Protein AF-A0A962WPY8-F1 (afdb_monomer_lite)

Sequence (103 aa):
MCSDEFGPLGRAEAEVLGMPGLPLIPIPHPLAGNGPALVADKAAAIAGEVVAALCGDAATIAATHAARFTHLTERRLSGGAVCVDAVCAIDPAVAQRAGGGGR

pLDDT: mean 78.6, std 15.36, range [41.19, 96.12]

Structure (mmCIF, N/CA/C/O backbone):
data_AF-A0A962WPY8-F1
#
_entry.id   AF-A0A962WPY8-F1
#
loop_
_atom_site.group_PDB
_atom_site.id
_atom_site.type_symbol
_atom_site.label_atom_id
_atom_site.label_alt_id
_atom_site.label_comp_id
_atom_site.label_asym_id
_atom_site.label_entity_id
_atom_site.label_seq_id
_atom_site.pdbx_PDB_ins_code
_atom_site.Cartn_x
_atom_site.Cartn_y
_atom_site.Cartn_z
_atom_site.occupancy
_atom_site.B_iso_or_equiv
_atom_site.auth_seq_id
_atom_site.auth_comp_id
_atom_site.auth_asym_id
_atom_site.auth_atom_id
_atom_site.pdbx_PDB_model_num
ATOM 1 N N . MET A 1 1 ? -3.193 2.739 -1.654 1.00 85.94 1 MET A N 1
ATOM 2 C CA . MET A 1 1 ? -1.870 2.201 -2.051 1.00 85.94 1 MET A CA 1
ATOM 3 C C . MET A 1 1 ? -0.815 3.245 -1.729 1.00 85.94 1 MET A C 1
ATOM 5 O O . MET A 1 1 ? -1.083 4.417 -1.949 1.00 85.94 1 MET A O 1
ATOM 9 N N . CYS A 1 2 ? 0.342 2.841 -1.209 1.00 88.44 2 CYS A N 1
ATOM 10 C CA . CYS A 1 2 ? 1.470 3.722 -0.907 1.00 88.44 2 CYS A CA 1
ATOM 11 C C . CYS A 1 2 ? 2.779 2.984 -1.228 1.00 88.44 2 CYS A C 1
ATOM 13 O O . CYS A 1 2 ? 2.872 1.776 -1.015 1.00 88.44 2 CYS A O 1
ATOM 15 N N . SER A 1 3 ? 3.772 3.686 -1.773 1.00 87.62 3 SER A N 1
ATOM 16 C CA . SER A 1 3 ? 5.119 3.129 -1.940 1.00 87.62 3 SER A CA 1
ATOM 17 C C . SER A 1 3 ? 5.669 2.758 -0.565 1.00 87.62 3 SER A C 1
ATOM 19 O O . SER A 1 3 ? 5.589 3.568 0.355 1.00 87.62 3 SER A O 1
ATOM 21 N N . ASP A 1 4 ? 6.237 1.564 -0.424 1.00 83.44 4 ASP A N 1
ATOM 22 C CA . ASP A 1 4 ? 6.846 1.089 0.828 1.00 83.44 4 ASP A CA 1
ATOM 23 C C . ASP A 1 4 ? 7.842 2.100 1.440 1.00 83.44 4 ASP A C 1
ATOM 25 O O . ASP A 1 4 ? 7.837 2.311 2.648 1.00 83.44 4 ASP A O 1
ATOM 29 N N . GLU A 1 5 ? 8.625 2.783 0.600 1.00 82.75 5 GLU A N 1
ATOM 30 C CA . GLU A 1 5 ? 9.562 3.849 0.984 1.00 82.75 5 GLU A CA 1
ATOM 31 C C . GLU A 1 5 ? 8.906 5.014 1.749 1.00 82.75 5 GLU A C 1
ATOM 33 O O . GLU A 1 5 ? 9.508 5.571 2.665 1.00 82.75 5 GLU A O 1
ATOM 38 N N . PHE A 1 6 ? 7.666 5.374 1.410 1.00 85.94 6 PHE A N 1
ATOM 39 C CA . PHE A 1 6 ? 6.971 6.538 1.976 1.00 85.94 6 PHE A CA 1
ATOM 40 C C . PHE A 1 6 ? 5.934 6.158 3.033 1.00 85.94 6 PHE A C 1
ATOM 42 O O . PHE A 1 6 ? 5.100 6.977 3.420 1.00 85.94 6 PHE A O 1
ATOM 49 N N . GLY A 1 7 ? 5.999 4.927 3.531 1.00 85.62 7 GLY A N 1
ATOM 50 C CA . GLY A 1 7 ? 5.094 4.396 4.539 1.00 85.62 7 GLY A CA 1
ATOM 51 C C . GLY A 1 7 ? 4.856 5.273 5.763 1.00 85.62 7 GLY A C 1
ATOM 52 O O . GLY A 1 7 ? 3.697 5.564 6.070 1.00 85.62 7 GLY A O 1
ATOM 53 N N . PRO A 1 8 ? 5.920 5.720 6.458 1.00 85.44 8 PRO A N 1
ATOM 54 C CA . PRO A 1 8 ? 5.772 6.564 7.638 1.00 85.44 8 PRO A CA 1
ATOM 55 C C . PRO A 1 8 ? 5.083 7.893 7.319 1.00 85.44 8 PRO A C 1
ATOM 57 O O . PRO A 1 8 ? 4.226 8.332 8.082 1.00 85.44 8 PRO A O 1
ATOM 60 N N . LEU A 1 9 ? 5.404 8.499 6.169 1.00 88.88 9 LEU A N 1
ATOM 61 C CA . LEU A 1 9 ? 4.778 9.746 5.727 1.00 88.88 9 LEU A CA 1
ATOM 62 C C . LEU A 1 9 ? 3.288 9.540 5.433 1.00 88.88 9 LEU A C 1
ATOM 64 O O . LEU A 1 9 ? 2.460 10.296 5.931 1.00 88.88 9 LEU A O 1
ATOM 68 N N . GLY A 1 10 ? 2.940 8.484 4.691 1.00 89.56 10 GLY A N 1
ATOM 69 C CA . GLY A 1 10 ? 1.546 8.162 4.386 1.00 89.56 10 GLY A CA 1
ATOM 70 C C . GLY A 1 10 ? 0.711 7.867 5.637 1.00 89.56 10 GLY A C 1
ATOM 71 O O . GLY A 1 10 ? -0.456 8.251 5.699 1.00 89.56 10 GLY A O 1
ATOM 72 N N . ARG A 1 11 ? 1.292 7.217 6.660 1.00 88.62 11 ARG A N 1
ATOM 73 C CA . ARG A 1 11 ? 0.600 6.985 7.941 1.00 88.62 11 ARG A CA 1
ATOM 74 C C . ARG A 1 11 ? 0.369 8.294 8.691 1.00 88.62 11 ARG A C 1
ATOM 76 O O . ARG A 1 11 ? -0.757 8.529 9.119 1.00 88.62 11 ARG A O 1
ATOM 83 N N . ALA A 1 12 ? 1.391 9.140 8.801 1.00 89.88 12 ALA A N 1
ATOM 84 C CA . ALA A 1 12 ? 1.264 10.442 9.451 1.00 89.88 12 ALA A CA 1
ATOM 85 C C . ALA A 1 12 ? 0.201 11.321 8.767 1.00 89.88 12 ALA A C 1
ATOM 87 O O . ALA A 1 12 ? -0.614 11.948 9.439 1.00 89.88 12 ALA A O 1
ATOM 88 N N . GLU A 1 13 ? 0.151 11.324 7.433 1.00 93.56 13 GLU A N 1
ATOM 89 C CA . GLU A 1 13 ? -0.877 12.046 6.678 1.00 93.56 13 GLU A CA 1
ATOM 90 C C . GLU A 1 13 ? -2.288 11.507 6.965 1.00 93.56 13 GLU A C 1
ATOM 92 O O . GLU A 1 13 ? -3.203 12.283 7.239 1.00 93.56 13 GLU A O 1
ATOM 97 N N . ALA A 1 14 ? -2.469 10.182 6.978 1.00 91.81 14 ALA A N 1
ATOM 98 C CA . ALA A 1 14 ? -3.755 9.568 7.304 1.00 91.81 14 ALA A CA 1
ATOM 99 C C . ALA A 1 14 ? -4.237 9.935 8.721 1.00 91.81 14 ALA A C 1
ATOM 101 O O . ALA A 1 14 ? -5.426 10.185 8.921 1.00 91.81 14 ALA A O 1
ATOM 102 N N . GLU A 1 15 ? -3.328 10.008 9.696 1.00 91.31 15 GLU A N 1
ATOM 103 C CA . GLU A 1 15 ? -3.635 10.457 11.059 1.00 91.31 15 GLU A CA 1
ATOM 104 C C . GLU A 1 15 ? -4.075 11.926 11.094 1.00 91.31 15 GLU A C 1
ATOM 106 O O . GLU A 1 15 ? -5.119 12.235 11.671 1.00 91.31 15 GLU A O 1
ATOM 111 N N . VAL A 1 16 ? -3.334 12.820 10.428 1.00 96.12 16 VAL A N 1
ATOM 112 C CA . VAL A 1 16 ? -3.656 14.259 10.356 1.00 96.12 16 VAL A CA 1
ATOM 113 C C . VAL A 1 16 ? -5.011 14.505 9.691 1.00 96.12 16 VAL A C 1
ATOM 115 O O . VAL A 1 16 ? -5.753 15.393 10.106 1.00 96.12 16 VAL A O 1
ATOM 118 N N . LEU A 1 17 ? -5.368 13.694 8.695 1.00 95.94 17 LEU A N 1
ATOM 119 C CA . LEU A 1 17 ? -6.657 13.772 8.009 1.00 95.94 17 LEU A CA 1
ATOM 120 C C . LEU A 1 17 ? -7.816 13.119 8.789 1.00 95.94 17 LEU A C 1
ATOM 122 O O . LEU A 1 17 ? -8.926 13.028 8.267 1.00 95.94 17 LEU A O 1
ATOM 126 N N . GLY A 1 18 ? -7.590 12.654 10.023 1.00 93.88 18 GLY A N 1
ATOM 127 C CA . GLY A 1 18 ? -8.624 12.025 10.850 1.00 93.88 18 GLY A CA 1
ATOM 128 C C . GLY A 1 18 ? -9.010 10.616 10.392 1.00 93.88 18 GLY A C 1
ATOM 129 O O . GLY A 1 18 ? -10.077 10.120 10.748 1.00 93.88 18 GLY A O 1
ATOM 130 N N . MET A 1 19 ? -8.147 9.954 9.619 1.00 92.00 19 MET A N 1
ATOM 131 C CA . MET A 1 19 ? -8.343 8.603 9.089 1.00 92.00 19 MET A CA 1
ATOM 132 C C . MET A 1 19 ? -7.250 7.628 9.577 1.00 92.00 19 MET A C 1
ATOM 134 O O . MET A 1 19 ? -6.606 6.960 8.764 1.00 92.00 19 MET A O 1
ATOM 138 N N . PRO A 1 20 ? -7.026 7.469 10.897 1.00 87.38 20 PRO A N 1
ATOM 139 C CA 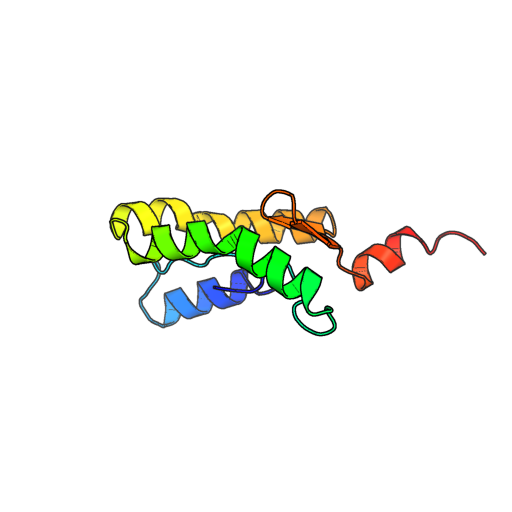. PRO A 1 20 ? -5.945 6.623 11.418 1.00 87.38 20 PRO A CA 1
ATOM 140 C C . PRO A 1 20 ? -6.110 5.139 11.047 1.00 87.38 20 PRO A C 1
ATOM 142 O O . PRO A 1 20 ? -5.126 4.411 10.946 1.00 87.38 20 PRO A O 1
ATOM 145 N N . GLY A 1 21 ? -7.345 4.691 10.793 1.00 87.38 21 GLY A N 1
ATOM 146 C CA . GLY A 1 21 ? -7.660 3.336 10.332 1.00 87.38 21 GLY A CA 1
ATOM 147 C C . GLY A 1 21 ? -7.537 3.128 8.820 1.00 87.38 21 GLY A C 1
ATOM 148 O O . GLY A 1 21 ? -7.825 2.029 8.351 1.00 87.38 21 GLY A O 1
ATOM 149 N N . LEU A 1 22 ? -7.135 4.148 8.047 1.00 89.62 22 LEU A N 1
ATOM 150 C CA . LEU A 1 22 ? -7.020 4.028 6.594 1.00 89.62 22 LEU A CA 1
ATOM 151 C C . LEU A 1 22 ? -6.014 2.917 6.242 1.00 89.62 22 LEU A C 1
ATOM 153 O O . LEU A 1 22 ? -4.861 2.968 6.705 1.00 89.62 22 LEU A O 1
ATOM 157 N N . PRO A 1 23 ? -6.413 1.919 5.431 1.00 90.31 23 PRO A N 1
ATOM 158 C CA . PRO A 1 23 ? -5.500 0.888 4.976 1.00 90.31 23 PRO A CA 1
ATOM 159 C C . PRO A 1 23 ? -4.475 1.481 4.020 1.00 90.31 23 PRO A C 1
ATOM 161 O O . PRO A 1 23 ? -4.785 1.949 2.921 1.00 90.31 23 PRO A O 1
ATOM 164 N N . LEU A 1 24 ? -3.214 1.399 4.426 1.00 89.25 24 LEU A N 1
ATOM 165 C CA . LEU A 1 24 ? -2.095 1.632 3.535 1.00 89.25 24 LEU A CA 1
ATOM 166 C C . LEU A 1 24 ? -1.619 0.268 3.038 1.00 89.25 24 LEU A C 1
ATOM 168 O O . LEU A 1 24 ? -1.193 -0.581 3.822 1.00 89.25 24 LEU A O 1
ATOM 172 N N . ILE A 1 25 ? -1.700 0.071 1.722 1.00 90.62 25 ILE A N 1
ATOM 173 C CA . ILE A 1 25 ? -1.231 -1.138 1.033 1.00 90.62 25 ILE A CA 1
ATOM 174 C C . ILE A 1 25 ? 0.114 -0.827 0.371 1.00 90.62 25 ILE A C 1
ATOM 176 O O . ILE A 1 25 ? 0.153 0.101 -0.450 1.00 90.62 25 ILE A O 1
ATOM 180 N N . PRO A 1 26 ? 1.189 -1.546 0.736 1.00 87.50 26 PRO A N 1
ATOM 181 C CA . PRO A 1 26 ? 2.541 -1.299 0.254 1.00 87.50 26 PRO A CA 1
ATOM 182 C C . PRO A 1 26 ? 2.705 -1.761 -1.189 1.00 87.50 26 PRO A C 1
ATOM 184 O O . PRO A 1 26 ? 2.313 -2.869 -1.539 1.00 87.50 26 PRO A O 1
ATOM 187 N N . ILE A 1 27 ? 3.347 -0.938 -2.011 1.00 87.56 27 ILE A N 1
ATOM 188 C CA . ILE A 1 27 ? 3.873 -1.347 -3.313 1.00 87.56 27 ILE A CA 1
ATOM 189 C C . ILE A 1 27 ? 5.402 -1.189 -3.308 1.00 87.56 27 ILE A C 1
ATOM 191 O O . ILE A 1 27 ? 5.882 -0.146 -2.856 1.00 87.56 27 ILE A O 1
ATOM 195 N N . PRO A 1 28 ? 6.184 -2.182 -3.776 1.00 84.50 28 PRO A N 1
ATOM 196 C CA . PRO A 1 28 ? 7.644 -2.097 -3.724 1.00 84.50 28 PRO A CA 1
ATOM 197 C C . PRO A 1 28 ? 8.211 -0.941 -4.567 1.00 84.50 28 PRO A C 1
ATOM 199 O O . PRO A 1 28 ? 8.026 -0.914 -5.789 1.00 84.50 28 PRO A O 1
ATOM 202 N N . HIS A 1 29 ? 8.965 -0.032 -3.949 1.00 83.06 29 HIS A N 1
ATOM 203 C CA . HIS A 1 29 ? 9.742 1.021 -4.612 1.00 83.06 29 HIS A CA 1
ATOM 204 C C . HIS A 1 29 ? 11.009 0.457 -5.284 1.00 83.06 29 HIS A C 1
ATOM 206 O O . HIS A 1 29 ? 11.630 -0.435 -4.703 1.00 83.06 29 HIS A O 1
ATOM 212 N N . PRO A 1 30 ? 11.467 0.987 -6.438 1.00 86.38 30 PRO A N 1
ATOM 213 C CA . PRO A 1 30 ? 10.924 2.130 -7.187 1.00 86.38 30 PRO A CA 1
ATOM 214 C C . PRO A 1 30 ? 9.698 1.788 -8.011 1.00 86.38 30 PRO A C 1
ATOM 216 O O . PRO A 1 30 ? 9.535 0.646 -8.425 1.00 86.38 30 PRO A O 1
ATOM 219 N N . LEU A 1 31 ? 8.849 2.781 -8.282 1.00 82.31 31 LEU A N 1
ATOM 220 C CA . LEU A 1 31 ? 7.804 2.682 -9.310 1.00 82.31 31 LEU A CA 1
ATOM 221 C C . LEU A 1 31 ? 8.265 3.274 -10.642 1.00 82.31 31 LEU A C 1
ATOM 223 O O . LEU A 1 31 ? 8.045 2.668 -11.690 1.00 82.31 31 LEU A O 1
ATOM 227 N N . ALA A 1 32 ? 8.934 4.425 -10.590 1.00 86.19 32 ALA A N 1
ATOM 228 C CA . ALA A 1 32 ? 9.509 5.069 -11.760 1.00 86.19 32 ALA A CA 1
ATOM 229 C C . ALA A 1 32 ? 10.678 4.253 -12.335 1.00 86.19 32 ALA A C 1
ATOM 231 O O . ALA A 1 32 ? 11.388 3.562 -11.608 1.00 86.19 32 ALA A O 1
ATOM 232 N N . GLY A 1 33 ? 10.875 4.341 -13.652 1.00 86.81 33 GLY A N 1
ATOM 233 C CA . GLY A 1 33 ? 11.980 3.674 -14.352 1.00 86.81 33 GLY A CA 1
ATOM 234 C C . GLY A 1 33 ? 11.800 2.170 -14.591 1.00 86.81 33 GLY A C 1
ATOM 235 O O . GLY A 1 33 ? 12.626 1.574 -15.277 1.00 86.81 33 GLY A O 1
ATOM 236 N N . ASN A 1 34 ? 10.727 1.548 -14.089 1.00 88.00 34 ASN A N 1
ATOM 237 C CA . ASN A 1 34 ? 10.428 0.147 -14.387 1.00 88.00 34 ASN A CA 1
ATOM 238 C C . ASN A 1 34 ? 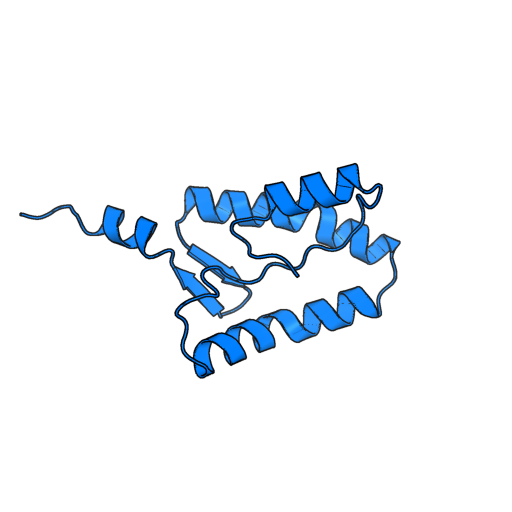9.819 -0.017 -15.783 1.00 88.00 34 ASN A C 1
ATOM 240 O O . ASN A 1 34 ? 9.002 0.794 -16.221 1.00 88.00 34 ASN A O 1
ATOM 244 N N . GLY A 1 35 ? 10.159 -1.121 -16.449 1.00 90.44 35 GLY A N 1
ATOM 245 C CA . GLY A 1 35 ? 9.488 -1.533 -17.679 1.00 90.44 35 GLY A CA 1
ATOM 246 C C . GLY A 1 35 ? 8.051 -2.029 -17.431 1.00 90.44 35 GLY A C 1
ATOM 247 O O . GLY A 1 35 ? 7.728 -2.433 -16.310 1.00 90.44 35 GLY A O 1
ATOM 248 N N . PRO A 1 36 ? 7.193 -2.070 -18.470 1.00 93.06 36 PRO A N 1
ATOM 249 C CA . PRO A 1 36 ? 5.773 -2.414 -18.334 1.00 93.06 36 PRO A CA 1
ATOM 250 C C . PRO A 1 36 ? 5.496 -3.769 -17.670 1.00 93.06 36 PRO A C 1
ATOM 252 O O . PRO A 1 36 ? 4.568 -3.870 -16.875 1.00 93.06 36 PRO A O 1
ATOM 255 N N . ALA A 1 37 ? 6.311 -4.792 -17.955 1.00 90.94 37 ALA A N 1
ATOM 256 C CA . ALA A 1 37 ? 6.155 -6.123 -17.363 1.00 90.94 37 ALA A CA 1
ATOM 257 C C . ALA A 1 37 ? 6.312 -6.089 -15.834 1.00 90.94 37 ALA A C 1
ATOM 259 O O . ALA A 1 37 ? 5.424 -6.521 -15.111 1.00 90.94 37 ALA A O 1
ATOM 260 N N . LEU A 1 38 ? 7.379 -5.456 -15.338 1.00 86.75 38 LEU A N 1
ATOM 261 C CA . LEU A 1 38 ? 7.618 -5.335 -13.899 1.00 86.75 38 LEU A CA 1
ATOM 262 C C . LEU A 1 38 ? 6.549 -4.477 -13.204 1.00 86.75 38 LEU A C 1
ATOM 264 O O . LEU A 1 38 ? 6.183 -4.748 -12.063 1.00 86.75 38 LEU A O 1
ATOM 268 N N . VAL A 1 39 ? 6.029 -3.444 -13.875 1.00 90.31 39 VAL A N 1
ATOM 269 C CA . VAL A 1 39 ? 4.898 -2.662 -13.349 1.00 90.31 39 VAL A CA 1
ATOM 270 C C . VAL A 1 39 ? 3.650 -3.539 -13.215 1.00 90.31 39 VAL A C 1
ATOM 272 O O . VAL A 1 39 ? 2.983 -3.480 -12.181 1.00 90.31 39 VAL A O 1
ATOM 275 N N . ALA A 1 40 ? 3.354 -4.368 -14.219 1.00 92.06 40 ALA A N 1
ATOM 276 C CA . ALA A 1 40 ? 2.231 -5.299 -14.178 1.00 92.06 40 ALA A CA 1
ATOM 277 C C . ALA A 1 40 ? 2.391 -6.335 -13.055 1.00 92.06 40 ALA A C 1
ATOM 279 O O . ALA A 1 40 ? 1.444 -6.551 -12.303 1.00 92.06 40 ALA A O 1
ATOM 280 N N . ASP A 1 41 ? 3.590 -6.893 -12.875 1.00 90.31 41 ASP A N 1
ATOM 281 C CA . ASP A 1 41 ? 3.879 -7.856 -11.806 1.00 90.31 41 ASP A CA 1
ATOM 282 C C . ASP A 1 41 ? 3.682 -7.237 -10.415 1.00 90.31 41 ASP A C 1
ATOM 284 O O . ASP A 1 41 ? 3.036 -7.825 -9.546 1.00 90.31 41 ASP A O 1
ATOM 288 N N . LYS A 1 42 ? 4.169 -6.005 -10.205 1.00 88.94 42 LYS A N 1
ATOM 289 C CA . LYS A 1 42 ? 3.963 -5.265 -8.948 1.00 88.94 42 LYS A CA 1
ATOM 290 C C . LYS A 1 42 ? 2.490 -4.980 -8.677 1.00 88.94 42 LYS A C 1
ATOM 292 O O . LYS A 1 42 ? 2.052 -5.091 -7.536 1.00 88.94 42 LYS A O 1
ATOM 297 N N . ALA A 1 43 ? 1.729 -4.608 -9.706 1.00 91.62 43 ALA A N 1
ATOM 298 C CA . ALA A 1 43 ? 0.295 -4.378 -9.577 1.00 91.62 43 ALA A CA 1
ATOM 299 C C . ALA A 1 43 ? -0.452 -5.680 -9.249 1.00 91.62 43 ALA A C 1
ATOM 301 O O . ALA A 1 43 ? -1.285 -5.696 -8.343 1.00 91.62 43 ALA A O 1
ATOM 302 N N . ALA A 1 44 ? -0.119 -6.776 -9.936 1.00 93.00 44 ALA A N 1
ATOM 303 C CA . ALA A 1 44 ? -0.711 -8.089 -9.706 1.00 93.00 44 ALA A CA 1
ATOM 304 C C . ALA A 1 44 ? -0.460 -8.589 -8.275 1.00 93.00 44 ALA A C 1
ATOM 306 O O . ALA A 1 44 ? -1.386 -9.102 -7.650 1.00 93.00 44 ALA A O 1
ATOM 307 N N . ALA A 1 45 ? 0.743 -8.364 -7.735 1.00 89.00 45 ALA A N 1
ATOM 308 C CA . ALA A 1 45 ? 1.101 -8.754 -6.370 1.00 89.00 45 ALA A CA 1
ATOM 309 C C . ALA A 1 45 ? 0.218 -8.097 -5.294 1.00 89.00 45 ALA A C 1
ATOM 311 O O . ALA A 1 45 ? -0.052 -8.703 -4.266 1.00 89.00 45 ALA A O 1
ATOM 312 N N . ILE A 1 46 ? -0.273 -6.872 -5.519 1.00 91.00 46 ILE A N 1
ATOM 313 C CA . ILE A 1 46 ? -1.077 -6.150 -4.515 1.00 91.00 46 ILE A CA 1
ATOM 314 C C . ILE A 1 46 ? -2.577 -6.133 -4.817 1.00 91.00 46 ILE A C 1
ATOM 316 O O . ILE A 1 46 ? -3.367 -5.734 -3.961 1.00 91.00 46 ILE A O 1
ATOM 320 N N . ALA A 1 47 ? -2.997 -6.526 -6.023 1.00 93.88 47 ALA A N 1
ATOM 321 C CA . ALA A 1 47 ? -4.375 -6.354 -6.484 1.00 93.88 47 ALA A CA 1
ATOM 322 C C . ALA A 1 47 ? -5.395 -7.050 -5.568 1.00 93.88 47 ALA A C 1
ATOM 324 O O . ALA A 1 47 ? -6.424 -6.462 -5.233 1.00 93.88 47 ALA A O 1
ATOM 325 N N . GLY A 1 48 ? -5.091 -8.269 -5.113 1.00 92.56 48 GLY A N 1
ATOM 326 C CA . GLY A 1 48 ? -5.950 -9.001 -4.180 1.00 92.56 48 GLY A CA 1
ATOM 327 C C . GLY A 1 48 ? -6.111 -8.285 -2.836 1.00 92.56 48 GLY A C 1
ATOM 328 O O . GLY A 1 48 ? -7.222 -8.190 -2.318 1.00 92.56 48 GLY A O 1
ATOM 329 N 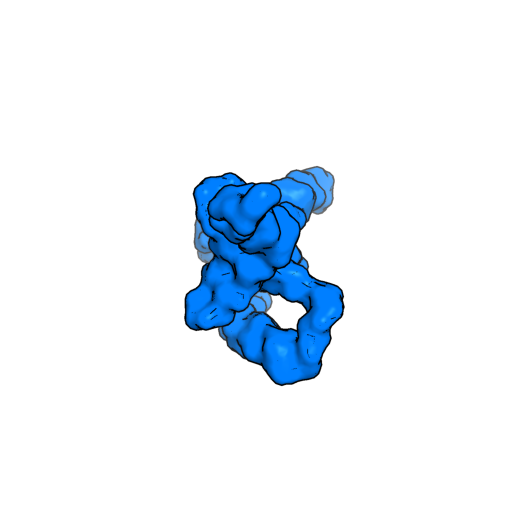N . GLU A 1 49 ? -5.026 -7.715 -2.305 1.00 89.88 49 GLU A N 1
ATOM 330 C CA . GLU A 1 49 ? -5.043 -6.946 -1.055 1.00 89.88 49 GLU A CA 1
ATOM 331 C C . GLU A 1 49 ? -5.849 -5.649 -1.204 1.00 89.88 49 GLU A C 1
ATOM 333 O O . GLU A 1 49 ? -6.608 -5.285 -0.307 1.00 89.88 49 GLU A O 1
ATOM 338 N N . VAL A 1 50 ? -5.754 -4.982 -2.362 1.00 92.75 50 VAL A N 1
ATOM 339 C CA . VAL A 1 50 ? -6.568 -3.796 -2.677 1.00 92.75 50 VAL A CA 1
ATOM 340 C C . VAL A 1 50 ? -8.052 -4.141 -2.678 1.00 92.75 50 VAL A C 1
ATOM 342 O O . VAL A 1 50 ? -8.834 -3.444 -2.035 1.00 92.75 50 VAL A O 1
ATOM 345 N N . VAL A 1 51 ? -8.446 -5.224 -3.349 1.00 95.00 51 VAL A N 1
ATOM 346 C CA . VAL A 1 51 ? -9.849 -5.664 -3.372 1.00 95.00 51 VAL A CA 1
ATOM 347 C C . VAL A 1 51 ? -10.326 -6.032 -1.966 1.00 95.00 51 VAL A C 1
ATOM 349 O O . VAL A 1 51 ? -11.397 -5.591 -1.555 1.00 95.00 51 VAL A O 1
ATOM 352 N N . ALA A 1 52 ? -9.523 -6.768 -1.193 1.00 91.19 52 ALA A N 1
ATOM 353 C CA . ALA A 1 52 ? -9.867 -7.129 0.180 1.00 91.19 52 ALA A CA 1
ATOM 354 C C . ALA A 1 52 ? -10.076 -5.894 1.075 1.00 91.19 52 ALA A C 1
ATOM 356 O O . ALA A 1 52 ? -11.039 -5.851 1.837 1.00 91.19 52 ALA A O 1
ATOM 357 N N . ALA A 1 53 ? -9.231 -4.867 0.948 1.00 91.19 53 ALA A N 1
ATOM 358 C CA . ALA A 1 53 ? -9.370 -3.624 1.706 1.00 91.19 53 ALA A CA 1
ATOM 359 C C . ALA A 1 53 ? -10.570 -2.766 1.268 1.00 91.19 53 ALA A C 1
ATOM 361 O O . ALA A 1 53 ? -11.083 -1.984 2.060 1.00 91.19 53 ALA A O 1
ATOM 362 N N . LEU A 1 54 ? -11.022 -2.884 0.017 1.00 92.38 54 LEU A N 1
ATOM 363 C CA . LEU A 1 54 ? -12.202 -2.163 -0.471 1.00 92.38 54 LEU A CA 1
ATOM 364 C C . LEU A 1 54 ? -13.518 -2.873 -0.127 1.00 92.38 54 LEU A C 1
ATOM 366 O O . LEU A 1 54 ? -14.549 -2.214 -0.018 1.00 92.38 54 LEU A O 1
ATOM 370 N N . CYS A 1 55 ? -13.497 -4.199 0.018 1.00 93.81 55 CYS A N 1
ATOM 371 C CA . CYS A 1 55 ? -14.699 -5.012 0.226 1.00 93.81 55 CYS A CA 1
ATOM 372 C C . CYS A 1 55 ? -14.848 -5.566 1.652 1.00 93.81 55 CYS A C 1
ATOM 374 O O . CYS A 1 55 ? -15.901 -6.110 1.980 1.00 93.81 55 CYS A O 1
ATOM 376 N N . GLY A 1 56 ? -13.802 -5.493 2.473 1.00 90.50 56 GLY A N 1
ATOM 377 C CA . GLY A 1 56 ? -13.799 -6.026 3.830 1.00 90.50 56 GLY A CA 1
ATOM 378 C C . GLY A 1 56 ? -14.493 -5.124 4.851 1.00 90.50 56 GLY A C 1
ATOM 379 O O . GLY A 1 56 ? -14.834 -3.971 4.591 1.00 90.50 56 GLY A O 1
ATOM 380 N N . ASP A 1 57 ? -14.661 -5.662 6.056 1.00 93.50 57 ASP A N 1
ATOM 381 C CA . ASP A 1 57 ? -15.117 -4.894 7.212 1.00 93.50 57 ASP A CA 1
ATOM 382 C C . ASP A 1 57 ? -14.049 -3.883 7.665 1.00 93.50 57 ASP A C 1
ATOM 384 O O . ASP A 1 57 ? -12.872 -4.221 7.823 1.00 93.50 57 ASP A O 1
ATOM 388 N N . ALA A 1 58 ? -14.468 -2.642 7.912 1.00 87.50 58 ALA A N 1
ATOM 389 C CA . ALA A 1 58 ? -13.563 -1.532 8.193 1.00 87.50 58 ALA A CA 1
ATOM 390 C C . ALA A 1 58 ? -12.739 -1.730 9.477 1.00 87.50 58 ALA A C 1
ATOM 392 O O . ALA A 1 58 ? -11.554 -1.395 9.496 1.00 87.50 58 ALA A O 1
ATOM 393 N N . ALA A 1 59 ? -13.331 -2.287 10.541 1.00 88.19 59 ALA A N 1
ATOM 394 C CA . ALA A 1 59 ? -12.619 -2.518 11.800 1.00 88.19 59 ALA A CA 1
ATOM 395 C C . ALA A 1 59 ? -11.550 -3.608 11.637 1.00 88.19 59 ALA A C 1
ATOM 397 O O . ALA A 1 59 ? -10.418 -3.457 12.104 1.00 88.19 59 ALA A O 1
ATOM 398 N N . THR A 1 60 ? -11.893 -4.668 10.907 1.00 88.62 60 THR A N 1
ATOM 399 C CA . THR A 1 60 ? -10.971 -5.753 10.555 1.00 88.62 60 THR A CA 1
ATOM 400 C C . THR A 1 60 ? -9.802 -5.233 9.718 1.00 88.62 60 THR A C 1
ATOM 402 O O . THR A 1 60 ? -8.643 -5.475 10.053 1.00 88.62 60 THR A O 1
ATOM 405 N N . ILE A 1 61 ? -10.089 -4.448 8.675 1.00 88.88 61 ILE A N 1
ATOM 406 C CA . ILE A 1 61 ? -9.071 -3.846 7.805 1.00 88.88 61 ILE A CA 1
ATOM 407 C C . ILE A 1 61 ? -8.146 -2.919 8.603 1.00 88.88 61 ILE A C 1
ATOM 409 O O . ILE A 1 61 ? -6.922 -3.016 8.490 1.00 88.88 61 ILE A O 1
ATOM 413 N N . ALA A 1 62 ? -8.701 -2.047 9.446 1.00 86.56 62 ALA A N 1
ATOM 414 C CA . ALA A 1 62 ? -7.900 -1.146 10.267 1.00 86.56 62 ALA A CA 1
ATOM 415 C C . ALA A 1 62 ? -6.931 -1.927 11.171 1.00 86.56 62 ALA A C 1
ATOM 417 O O . ALA A 1 62 ? -5.740 -1.613 11.210 1.00 86.56 62 ALA A O 1
ATOM 418 N N . ALA A 1 63 ? -7.406 -2.988 11.832 1.00 86.25 63 ALA A N 1
ATOM 419 C CA . ALA A 1 63 ? -6.578 -3.829 12.694 1.00 86.25 63 ALA A CA 1
ATOM 420 C C . ALA A 1 63 ? -5.456 -4.544 11.920 1.00 86.25 63 ALA A C 1
ATOM 422 O O . ALA A 1 63 ? -4.306 -4.546 12.360 1.00 86.25 63 ALA A O 1
ATOM 423 N N . THR A 1 64 ? -5.757 -5.106 10.745 1.00 84.56 64 THR A N 1
ATOM 424 C CA . THR A 1 64 ? -4.769 -5.810 9.911 1.00 84.56 64 THR A CA 1
ATOM 425 C C . THR A 1 64 ? -3.675 -4.880 9.378 1.00 84.56 64 THR A C 1
ATOM 427 O O . THR A 1 64 ? -2.516 -5.284 9.269 1.00 84.56 64 THR A O 1
ATOM 430 N N . HIS A 1 65 ? -4.009 -3.629 9.051 1.00 83.88 65 HIS A N 1
ATOM 431 C CA . HIS A 1 65 ? -3.087 -2.708 8.376 1.00 83.88 65 HIS A CA 1
ATOM 432 C C . HIS A 1 65 ? -2.424 -1.673 9.298 1.00 83.88 65 HIS A C 1
ATOM 434 O O . HIS A 1 65 ? -1.505 -0.979 8.852 1.00 83.88 65 HIS A O 1
ATOM 440 N N . ALA A 1 66 ? -2.829 -1.564 10.569 1.00 77.56 66 ALA A N 1
ATOM 441 C CA . ALA A 1 66 ? -2.319 -0.553 11.501 1.00 77.56 66 ALA A CA 1
ATOM 442 C C . ALA A 1 66 ? -0.782 -0.563 11.622 1.00 77.56 66 ALA A C 1
ATOM 444 O O . ALA A 1 66 ? -0.149 0.474 11.433 1.00 77.56 66 ALA A O 1
ATOM 445 N N . ALA A 1 67 ? -0.178 -1.734 11.853 1.00 73.12 67 ALA A N 1
ATOM 446 C CA . ALA A 1 67 ? 1.263 -1.876 12.108 1.00 73.12 67 ALA A CA 1
ATOM 447 C C . ALA A 1 67 ? 2.100 -2.288 10.879 1.00 73.12 67 ALA A C 1
ATOM 449 O O . ALA A 1 67 ? 3.331 -2.316 10.934 1.00 73.12 67 ALA A O 1
ATOM 450 N N . ARG A 1 68 ? 1.452 -2.623 9.755 1.00 74.75 68 ARG A N 1
ATOM 451 C CA . ARG A 1 68 ? 2.106 -3.263 8.600 1.00 74.75 68 ARG A CA 1
ATOM 452 C C . ARG A 1 68 ? 3.195 -2.392 7.974 1.00 74.75 68 ARG A C 1
ATOM 454 O O . ARG A 1 68 ? 4.260 -2.886 7.614 1.00 74.75 68 ARG A O 1
ATOM 461 N N . PHE A 1 69 ? 2.944 -1.092 7.866 1.00 70.50 69 PHE A N 1
ATOM 462 C CA . PHE A 1 69 ? 3.872 -0.171 7.216 1.00 70.50 69 PHE A CA 1
ATOM 463 C C . PHE A 1 69 ? 5.096 0.176 8.063 1.00 70.50 69 PHE A C 1
ATOM 465 O O . PHE A 1 69 ? 6.190 0.292 7.511 1.00 70.50 69 PHE A O 1
ATOM 472 N N . THR A 1 70 ? 4.945 0.259 9.386 1.00 68.88 70 THR A N 1
ATOM 473 C CA . THR A 1 70 ? 6.079 0.383 10.311 1.00 68.88 70 THR A CA 1
ATOM 474 C C . THR A 1 70 ? 7.031 -0.796 10.120 1.00 68.88 70 THR A C 1
ATOM 476 O O . THR A 1 70 ? 8.212 -0.597 9.848 1.00 68.88 70 THR A O 1
ATOM 479 N N . HIS A 1 71 ? 6.490 -2.018 10.098 1.00 71.56 71 HIS A N 1
ATOM 480 C CA . HIS A 1 71 ? 7.284 -3.232 9.921 1.00 71.56 71 HIS A CA 1
ATOM 481 C C . HIS A 1 71 ? 8.010 -3.300 8.565 1.00 71.56 71 HIS A C 1
ATOM 483 O O . HIS A 1 71 ? 9.181 -3.668 8.493 1.00 71.56 71 HIS A O 1
ATOM 489 N N . LEU A 1 72 ? 7.341 -2.935 7.467 1.00 69.56 72 LEU A N 1
ATOM 490 C CA . LEU A 1 72 ? 7.958 -2.959 6.134 1.00 69.56 72 LEU A CA 1
ATOM 491 C C . LEU A 1 72 ? 9.037 -1.887 5.967 1.00 69.56 72 LEU A C 1
ATOM 493 O O . LEU A 1 72 ? 10.073 -2.156 5.359 1.00 69.56 72 LEU A O 1
ATOM 497 N N . THR A 1 73 ? 8.831 -0.711 6.559 1.00 66.31 73 THR A N 1
ATOM 498 C CA . THR A 1 73 ? 9.834 0.361 6.576 1.00 66.31 73 THR A CA 1
ATOM 499 C C . THR A 1 73 ? 11.070 -0.067 7.366 1.00 66.31 73 THR A C 1
ATOM 501 O O . THR A 1 73 ? 12.189 0.067 6.878 1.00 66.31 73 THR A O 1
ATOM 504 N N . GLU A 1 74 ? 10.889 -0.647 8.556 1.00 67.75 74 GLU A N 1
ATOM 505 C CA . GLU A 1 74 ? 11.987 -1.188 9.367 1.00 67.75 74 GLU A CA 1
ATOM 506 C C . GLU A 1 74 ? 12.778 -2.260 8.608 1.00 67.75 74 GLU A C 1
ATOM 508 O O . GLU A 1 74 ? 14.012 -2.240 8.591 1.00 67.75 74 GLU A O 1
ATOM 513 N N . ARG A 1 75 ? 12.085 -3.170 7.911 1.00 68.50 75 ARG A N 1
ATOM 514 C CA . ARG A 1 75 ? 12.725 -4.190 7.067 1.00 68.50 75 ARG A CA 1
ATOM 515 C C . ARG A 1 75 ? 13.516 -3.579 5.911 1.00 68.50 75 ARG A C 1
ATOM 517 O O . ARG A 1 75 ? 14.610 -4.053 5.614 1.00 68.50 75 ARG A O 1
ATOM 524 N N . ARG A 1 76 ? 13.018 -2.506 5.291 1.00 65.88 76 ARG A N 1
ATOM 525 C CA . ARG A 1 76 ? 13.751 -1.772 4.249 1.00 65.88 76 ARG A CA 1
ATOM 526 C C . ARG A 1 76 ? 15.021 -1.132 4.797 1.00 65.88 76 ARG A C 1
ATOM 528 O O . ARG A 1 76 ? 16.092 -1.325 4.229 1.00 65.88 76 ARG A O 1
ATOM 535 N N . LEU A 1 77 ? 14.900 -0.400 5.906 1.00 65.12 77 LEU A N 1
ATOM 536 C CA . LEU A 1 77 ? 16.016 0.299 6.548 1.00 65.12 77 LEU A CA 1
ATOM 537 C C . LEU A 1 77 ? 17.106 -0.668 7.032 1.00 65.12 77 LEU A C 1
ATOM 539 O O . LEU A 1 77 ? 18.281 -0.315 7.018 1.00 65.12 77 LEU A O 1
ATOM 543 N N . SER A 1 78 ? 16.725 -1.885 7.428 1.00 68.88 78 SER A N 1
ATOM 544 C CA . SER A 1 78 ? 17.653 -2.921 7.898 1.00 68.88 78 SER A CA 1
ATOM 545 C C . SER A 1 78 ? 18.241 -3.807 6.791 1.00 68.88 78 SER A C 1
ATOM 547 O O . SER A 1 78 ? 19.364 -4.280 6.952 1.00 68.88 78 SER A O 1
ATOM 549 N N . GLY A 1 79 ? 17.521 -4.050 5.687 1.00 61.09 79 GLY A N 1
ATOM 550 C CA . GLY A 1 79 ? 17.887 -5.065 4.685 1.00 61.09 79 GLY A CA 1
ATOM 551 C C . GLY A 1 79 ? 18.021 -4.596 3.230 1.00 61.09 79 GLY A C 1
ATOM 552 O O . GLY A 1 79 ? 18.419 -5.392 2.384 1.00 61.09 79 GLY A O 1
ATOM 553 N N . GLY A 1 80 ? 17.693 -3.343 2.898 1.00 60.88 80 GLY A N 1
ATOM 554 C CA . GLY A 1 80 ? 17.909 -2.760 1.561 1.00 60.88 80 GLY A CA 1
ATOM 555 C C . GLY A 1 80 ? 16.978 -3.230 0.433 1.00 60.88 80 GLY A C 1
ATOM 556 O O . GLY A 1 80 ? 17.028 -2.681 -0.669 1.00 60.88 80 GLY A O 1
ATOM 557 N N . ALA A 1 81 ? 16.112 -4.211 0.688 1.00 60.69 81 ALA A N 1
ATOM 558 C CA . ALA A 1 81 ? 15.086 -4.667 -0.243 1.00 60.69 81 ALA A CA 1
ATOM 559 C C . ALA A 1 81 ? 13.767 -4.919 0.491 1.00 60.69 81 ALA A C 1
ATOM 561 O O . ALA A 1 81 ? 13.750 -5.456 1.601 1.00 60.69 81 ALA A O 1
ATOM 562 N N . VAL A 1 82 ? 12.658 -4.567 -0.158 1.00 65.94 82 VAL A N 1
ATOM 563 C CA . VAL A 1 82 ? 11.314 -4.936 0.291 1.00 65.94 82 VAL A CA 1
ATOM 564 C C . VAL A 1 82 ? 10.684 -5.813 -0.769 1.00 65.94 82 VAL A C 1
ATOM 566 O O . VAL A 1 82 ? 10.706 -5.506 -1.963 1.00 65.94 82 VAL A O 1
ATOM 569 N N . CYS A 1 83 ? 10.123 -6.920 -0.302 1.00 66.25 83 CYS A N 1
ATOM 570 C CA . CYS A 1 83 ? 9.372 -7.847 -1.122 1.00 66.25 83 CYS A CA 1
ATOM 571 C C . CYS A 1 83 ? 7.916 -7.816 -0.679 1.00 66.25 83 CYS A C 1
ATOM 573 O O . CYS A 1 83 ? 7.630 -7.908 0.518 1.00 66.25 83 CYS A O 1
ATOM 575 N N . VAL A 1 84 ? 7.019 -7.694 -1.652 1.00 60.88 84 VAL A N 1
ATOM 576 C CA . VAL A 1 84 ? 5.609 -8.032 -1.476 1.00 60.88 84 VAL A CA 1
ATOM 577 C C . VAL A 1 84 ? 5.402 -9.338 -2.232 1.00 60.88 84 VAL A C 1
ATOM 579 O O . VAL A 1 84 ? 5.643 -9.407 -3.438 1.00 60.88 84 VAL A O 1
ATOM 582 N N . ASP A 1 85 ? 5.065 -10.394 -1.495 1.00 66.31 85 ASP A N 1
ATOM 583 C CA . ASP A 1 85 ? 5.106 -11.783 -1.961 1.00 66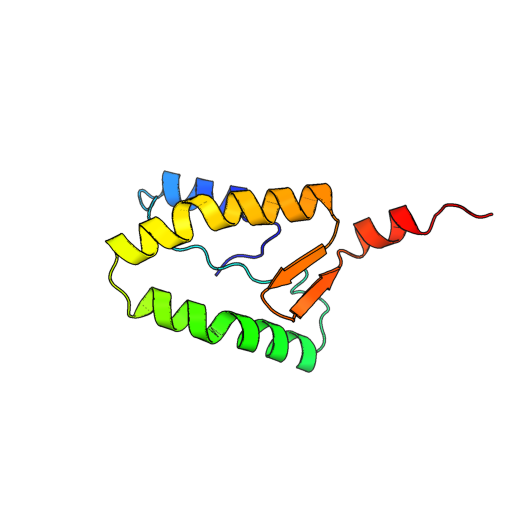.31 85 ASP A CA 1
ATOM 584 C C . ASP A 1 85 ? 6.456 -12.142 -2.616 1.00 66.31 85 ASP A C 1
ATOM 586 O O . ASP A 1 85 ? 7.517 -11.912 -2.030 1.00 66.31 85 ASP A O 1
ATOM 590 N N . ALA A 1 86 ? 6.435 -12.708 -3.828 1.00 58.72 86 ALA A N 1
ATOM 591 C CA . ALA A 1 86 ? 7.631 -13.049 -4.600 1.00 58.72 86 ALA A CA 1
ATOM 592 C C . ALA A 1 86 ? 8.227 -11.851 -5.366 1.00 58.72 86 ALA A C 1
ATOM 594 O O . ALA A 1 86 ? 9.285 -11.981 -5.983 1.00 58.72 86 ALA A O 1
ATOM 595 N N . VAL A 1 87 ? 7.566 -10.688 -5.348 1.00 64.31 87 VAL A N 1
ATOM 596 C CA . VAL A 1 87 ? 8.003 -9.504 -6.091 1.00 64.31 87 VAL A CA 1
ATOM 597 C C . VAL A 1 87 ? 8.843 -8.624 -5.177 1.00 64.31 87 VAL A C 1
ATOM 599 O O . VAL A 1 87 ? 8.344 -7.838 -4.369 1.00 64.31 87 VAL A O 1
ATOM 602 N N . CYS A 1 88 ? 10.155 -8.763 -5.319 1.00 65.44 88 CYS A N 1
ATOM 603 C CA . CYS A 1 88 ? 11.129 -7.932 -4.634 1.00 65.44 88 CYS A CA 1
ATOM 604 C C . CYS A 1 88 ? 11.523 -6.737 -5.497 1.00 65.44 88 CYS A C 1
ATOM 606 O O . CYS A 1 88 ? 11.759 -6.869 -6.698 1.00 65.44 88 CYS A O 1
ATOM 608 N N . ALA A 1 89 ? 11.669 -5.578 -4.867 1.00 61.53 89 ALA A N 1
ATOM 609 C CA . ALA A 1 89 ? 12.418 -4.479 -5.446 1.00 61.53 89 ALA A CA 1
ATOM 610 C C . ALA A 1 89 ? 13.616 -4.185 -4.542 1.00 61.53 89 ALA A C 1
ATOM 612 O O . ALA A 1 89 ? 13.472 -3.932 -3.344 1.00 61.53 89 ALA A O 1
ATOM 613 N N . ILE A 1 90 ? 14.808 -4.286 -5.126 1.00 60.31 90 ILE A N 1
ATOM 614 C CA . ILE A 1 90 ? 16.051 -3.896 -4.469 1.00 60.31 90 ILE A CA 1
ATOM 615 C C . ILE A 1 90 ? 16.240 -2.414 -4.739 1.00 60.31 90 ILE A C 1
ATOM 617 O O . ILE A 1 90 ? 16.141 -1.977 -5.887 1.00 60.31 90 ILE A O 1
ATOM 621 N N . ASP A 1 91 ? 16.528 -1.652 -3.692 1.00 56.28 91 ASP A N 1
ATOM 622 C CA . ASP A 1 91 ? 16.928 -0.267 -3.855 1.00 56.28 91 ASP A CA 1
ATOM 623 C C . ASP A 1 91 ? 18.329 -0.217 -4.497 1.00 56.28 91 ASP A C 1
ATOM 625 O O . ASP A 1 91 ? 19.304 -0.661 -3.876 1.00 56.28 91 ASP A O 1
ATOM 629 N N . PRO A 1 92 ? 18.480 0.298 -5.732 1.00 55.34 92 PRO A N 1
ATOM 630 C CA . PRO A 1 92 ? 19.782 0.348 -6.384 1.00 55.34 92 PRO A CA 1
ATOM 631 C C . PRO A 1 92 ? 20.779 1.240 -5.628 1.00 55.34 92 PRO A C 1
ATOM 633 O O . PRO A 1 92 ? 21.978 0.964 -5.678 1.00 55.34 92 PRO A O 1
ATOM 636 N N . ALA A 1 93 ? 20.320 2.249 -4.875 1.00 54.06 93 ALA A N 1
ATOM 637 C CA . ALA A 1 93 ? 21.190 3.084 -4.047 1.00 54.06 93 ALA A CA 1
ATOM 638 C C . ALA A 1 93 ? 21.755 2.314 -2.838 1.00 54.06 93 ALA A C 1
ATOM 640 O O . ALA A 1 93 ? 22.867 2.595 -2.384 1.00 54.06 93 ALA A O 1
ATOM 641 N N . VAL A 1 94 ? 21.031 1.305 -2.341 1.00 53.56 94 VAL A N 1
ATOM 642 C CA . VAL A 1 94 ? 21.507 0.409 -1.274 1.00 53.56 94 VAL A CA 1
ATOM 643 C C . VAL A 1 94 ? 22.367 -0.726 -1.842 1.00 53.56 94 VAL A C 1
ATOM 645 O O . VAL A 1 94 ? 23.416 -1.037 -1.277 1.00 53.56 94 VAL A O 1
ATOM 648 N N . ALA A 1 95 ? 22.003 -1.284 -3.002 1.00 51.38 95 ALA A N 1
ATOM 649 C CA . ALA A 1 95 ? 22.779 -2.326 -3.682 1.00 51.38 95 ALA A CA 1
ATOM 650 C C . ALA A 1 95 ? 24.196 -1.863 -4.068 1.00 51.38 95 ALA A C 1
ATOM 652 O O . ALA A 1 95 ? 25.155 -2.628 -3.966 1.00 51.38 95 ALA A O 1
ATOM 653 N N . GLN A 1 96 ? 24.354 -0.592 -4.451 1.00 50.56 96 GLN A N 1
ATOM 654 C CA . GLN A 1 96 ? 25.659 -0.013 -4.790 1.00 50.56 96 GLN A CA 1
ATOM 655 C C . GLN A 1 96 ? 26.599 0.122 -3.580 1.00 50.56 96 GLN A C 1
ATOM 657 O O . GLN A 1 96 ? 27.815 0.040 -3.746 1.00 50.56 96 GLN A O 1
ATOM 662 N N . ARG A 1 97 ? 26.074 0.256 -2.353 1.00 48.97 97 ARG A N 1
ATOM 663 C CA . ARG A 1 97 ? 26.899 0.318 -1.130 1.00 48.97 97 ARG A CA 1
ATOM 664 C C . ARG A 1 97 ? 27.481 -1.037 -0.726 1.00 48.97 97 ARG A C 1
ATOM 666 O O . ARG A 1 97 ? 28.563 -1.074 -0.153 1.00 48.97 97 ARG A O 1
ATOM 673 N N . ALA A 1 98 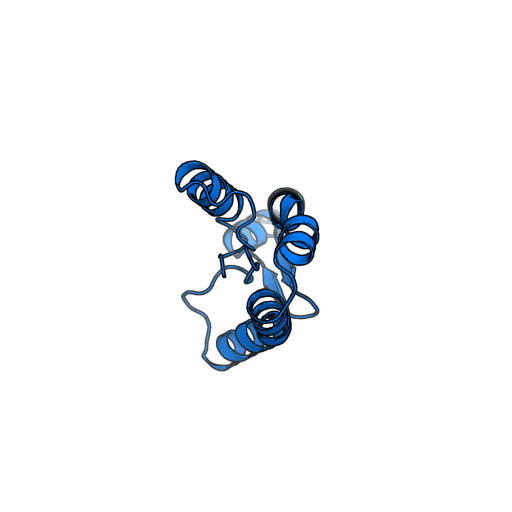? 26.806 -2.137 -1.057 1.00 48.34 98 ALA A N 1
ATOM 674 C CA . ALA A 1 98 ? 27.285 -3.490 -0.765 1.00 48.34 98 ALA A CA 1
ATOM 675 C C . ALA A 1 98 ? 28.347 -3.996 -1.766 1.00 48.34 98 ALA A C 1
ATOM 677 O O . ALA A 1 98 ? 29.100 -4.910 -1.445 1.00 48.34 98 ALA A O 1
ATOM 678 N N . GLY A 1 99 ? 28.432 -3.400 -2.964 1.00 43.50 99 GLY A N 1
ATOM 679 C CA . GLY A 1 99 ? 29.384 -3.787 -4.019 1.00 43.50 99 GLY A CA 1
ATOM 680 C C . GLY A 1 99 ? 30.652 -2.928 -4.121 1.00 43.50 99 GLY A C 1
ATOM 681 O O . GLY A 1 99 ? 31.521 -3.226 -4.934 1.00 43.50 99 GLY A O 1
ATOM 682 N N . GLY A 1 100 ? 30.777 -1.864 -3.321 1.00 41.19 100 GLY A N 1
ATOM 683 C CA . GLY A 1 100 ? 31.856 -0.867 -3.409 1.00 41.19 100 GLY A CA 1
ATOM 684 C C . GLY A 1 100 ? 33.139 -1.190 -2.634 1.00 41.19 100 GLY A C 1
ATOM 685 O O . GLY A 1 100 ? 33.887 -0.277 -2.300 1.00 41.19 100 GLY A O 1
ATOM 686 N N . GLY A 1 101 ? 33.388 -2.458 -2.305 1.00 43.03 101 GLY A N 1
ATOM 687 C CA . GLY A 1 101 ? 34.616 -2.915 -1.650 1.00 43.03 101 GLY A CA 1
ATOM 688 C C . GLY A 1 101 ? 35.524 -3.648 -2.631 1.00 43.03 101 GLY A C 1
ATOM 689 O O . GLY A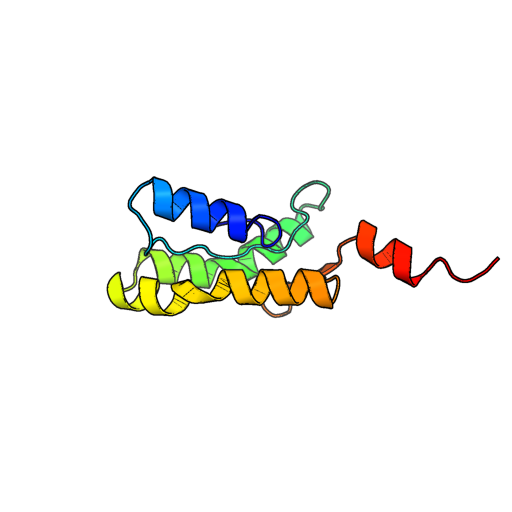 1 101 ? 35.573 -4.873 -2.610 1.00 43.03 101 GLY A O 1
ATOM 690 N N . GLY A 1 102 ? 36.226 -2.925 -3.507 1.00 45.69 102 GLY A N 1
ATOM 691 C CA . GLY A 1 102 ? 37.239 -3.554 -4.357 1.00 45.69 102 GLY A CA 1
ATOM 692 C C . GLY A 1 102 ? 37.620 -2.799 -5.623 1.00 45.69 102 GLY A C 1
ATOM 693 O O . GLY A 1 102 ? 37.312 -3.264 -6.722 1.00 45.69 102 GLY A O 1
ATOM 694 N N . ARG A 1 103 ? 38.343 -1.687 -5.469 1.00 41.44 103 ARG A N 1
ATOM 695 C CA . ARG A 1 103 ? 39.655 -1.446 -6.098 1.00 41.44 103 ARG A CA 1
ATOM 696 C C . ARG A 1 103 ? 40.219 -0.097 -5.677 1.00 41.44 103 ARG A C 1
ATOM 698 O O . ARG A 1 103 ? 39.447 0.882 -5.693 1.00 41.44 103 ARG A O 1
#

Radius of gyration: 15.16 Å; chains: 1; bounding box: 55×27×31 Å

Foldseek 3Di:
DDELQCLVVVCVVCVVVVNNLQADFYFYDDPPPDDPVLNVVSCVLCVVVVVCCVPDDSVVSSVVRNCVSVVQNVCCVVPQWGDRPPRIDGDVVVVVVVPPPDD

Secondary structure (DSSP, 8-state):
-EEGGGHHHHHHHHHHTT-TTPPPPEEPSP-TT--HHHHHHHHHHHHHHHHHHHHS-HHHHHHHHTTHHHHHHHHHHHHSEEEETTEEEE-HHHHHHHS----